Protein AF-A0A913XL50-F1 (afdb_monomer)

Structure (mmCIF, N/CA/C/O backbone):
data_AF-A0A913XL50-F1
#
_entry.id   AF-A0A913XL50-F1
#
loop_
_atom_site.group_PDB
_atom_site.id
_atom_site.type_symbol
_atom_site.label_atom_id
_atom_site.label_alt_id
_atom_site.label_comp_id
_atom_site.label_asym_id
_atom_site.label_entity_id
_atom_site.label_seq_id
_atom_site.pdbx_PDB_ins_code
_atom_site.Cartn_x
_atom_site.Cartn_y
_atom_site.Cartn_z
_atom_site.occupancy
_atom_site.B_iso_or_equiv
_atom_site.auth_seq_id
_atom_site.auth_comp_id
_atom_site.auth_asym_id
_atom_site.auth_atom_id
_atom_site.pdbx_PDB_model_num
ATOM 1 N N . MET A 1 1 ? -7.122 -11.022 -22.711 1.00 57.81 1 MET A N 1
ATOM 2 C CA . MET A 1 1 ? -5.930 -10.175 -22.470 1.00 57.81 1 MET A CA 1
ATOM 3 C C . MET A 1 1 ? -5.141 -10.790 -21.329 1.00 57.81 1 MET A C 1
ATOM 5 O O . MET A 1 1 ? -5.767 -11.212 -20.364 1.00 57.81 1 MET A O 1
ATOM 9 N N . ALA A 1 2 ? -3.815 -10.882 -21.431 1.00 76.38 2 ALA A N 1
ATOM 10 C CA . ALA A 1 2 ? -2.997 -11.364 -20.319 1.00 76.38 2 ALA A CA 1
ATOM 11 C C . ALA A 1 2 ? -3.126 -10.401 -19.123 1.00 76.38 2 ALA A C 1
ATOM 13 O O . ALA A 1 2 ? -2.991 -9.186 -19.295 1.00 76.38 2 ALA A O 1
ATOM 14 N N . LYS A 1 3 ? -3.428 -10.925 -17.927 1.00 89.25 3 LYS A N 1
ATOM 15 C CA . LYS A 1 3 ? -3.369 -10.135 -16.689 1.00 89.25 3 LYS A CA 1
ATOM 16 C C . LYS A 1 3 ? -1.895 -9.898 -16.334 1.00 89.25 3 LYS A C 1
ATOM 18 O O . LYS A 1 3 ? -1.079 -10.806 -16.453 1.00 89.25 3 LYS A O 1
ATOM 23 N N . CYS A 1 4 ? -1.558 -8.692 -15.883 1.00 94.06 4 CYS A N 1
ATOM 24 C CA . CYS A 1 4 ? -0.271 -8.435 -15.240 1.00 94.06 4 CYS A CA 1
ATOM 25 C C . CYS A 1 4 ? -0.239 -9.093 -13.848 1.00 94.06 4 CYS A C 1
ATOM 27 O O . CYS A 1 4 ? -1.295 -9.360 -13.270 1.00 94.06 4 CYS A O 1
ATOM 29 N N . GLY A 1 5 ? 0.949 -9.322 -13.287 1.00 94.25 5 GLY A N 1
ATOM 30 C CA . GLY A 1 5 ? 1.114 -10.003 -11.999 1.00 94.25 5 GLY A CA 1
ATOM 31 C C . GLY A 1 5 ? 0.387 -9.296 -10.853 1.00 94.25 5 GLY A C 1
ATOM 32 O O . GLY A 1 5 ? -0.286 -9.941 -10.057 1.00 94.25 5 GLY A O 1
ATOM 33 N N . ILE A 1 6 ? 0.399 -7.960 -10.831 1.00 95.31 6 ILE A N 1
ATOM 34 C CA . ILE A 1 6 ? -0.390 -7.188 -9.857 1.00 95.31 6 ILE A CA 1
ATOM 35 C C . ILE A 1 6 ? -1.894 -7.429 -10.020 1.00 95.31 6 ILE A C 1
ATOM 37 O O . ILE A 1 6 ? -2.586 -7.631 -9.029 1.00 95.31 6 ILE A O 1
ATOM 41 N N . GLY A 1 7 ? -2.403 -7.448 -11.253 1.00 95.12 7 GLY A N 1
ATOM 42 C CA . GLY A 1 7 ? -3.819 -7.709 -11.520 1.00 95.12 7 GLY A CA 1
ATOM 43 C C . GLY A 1 7 ? -4.268 -9.110 -11.094 1.00 95.12 7 GLY A C 1
ATOM 44 O O . GLY A 1 7 ? -5.440 -9.292 -10.777 1.00 95.12 7 GLY A O 1
ATOM 45 N N . VAL A 1 8 ? -3.348 -10.081 -11.060 1.00 94.75 8 VAL A N 1
ATOM 46 C CA . VAL A 1 8 ? -3.583 -11.404 -10.460 1.00 94.75 8 VAL A CA 1
ATOM 47 C C . VAL A 1 8 ? -3.627 -11.302 -8.932 1.00 94.75 8 VAL A C 1
ATOM 49 O O . VAL A 1 8 ? -4.569 -11.801 -8.331 1.00 94.75 8 VAL A O 1
ATOM 52 N N . ILE A 1 9 ? -2.665 -10.610 -8.312 1.00 93.69 9 ILE A N 1
ATOM 53 C CA . ILE A 1 9 ? -2.563 -10.467 -6.846 1.00 93.69 9 ILE A CA 1
ATOM 54 C C . ILE A 1 9 ? -3.781 -9.759 -6.243 1.00 93.69 9 ILE A C 1
ATOM 56 O O . ILE A 1 9 ? -4.324 -10.214 -5.242 1.00 93.69 9 ILE A O 1
ATOM 60 N N . VAL A 1 10 ? -4.204 -8.638 -6.833 1.00 93.56 10 VAL A N 1
ATOM 61 C CA . VAL A 1 10 ? -5.327 -7.836 -6.314 1.00 93.56 10 VAL A CA 1
ATOM 62 C C . VAL A 1 10 ? -6.675 -8.212 -6.935 1.00 93.56 10 VAL A C 1
ATOM 64 O O . VAL A 1 10 ? -7.662 -7.533 -6.679 1.00 93.56 10 VAL A O 1
ATOM 67 N N . ASP A 1 11 ? -6.691 -9.230 -7.796 1.00 94.25 11 ASP A N 1
ATOM 68 C CA . ASP A 1 11 ? -7.836 -9.695 -8.582 1.00 94.25 11 ASP A CA 1
ATOM 69 C C . ASP A 1 11 ? -8.670 -8.576 -9.235 1.00 94.25 11 ASP A C 1
ATOM 71 O O . ASP A 1 11 ? -9.879 -8.447 -9.055 1.00 94.25 11 ASP A O 1
ATOM 75 N N . THR A 1 12 ? -8.010 -7.728 -10.025 1.00 93.38 12 THR A N 1
ATOM 76 C CA . THR A 1 12 ? -8.687 -6.670 -10.792 1.00 93.38 12 THR A CA 1
ATOM 77 C C . THR A 1 12 ? -8.221 -6.635 -12.241 1.00 93.38 12 THR A C 1
ATOM 79 O O . THR A 1 12 ? -7.126 -7.079 -12.599 1.00 93.38 12 THR A O 1
ATOM 82 N N . GLU A 1 13 ? -9.071 -6.102 -13.114 1.00 93.31 13 GLU A N 1
ATOM 83 C CA . GLU A 1 13 ? -8.797 -6.042 -14.547 1.00 93.31 13 GLU A CA 1
ATOM 84 C C . GLU A 1 13 ? -7.653 -5.082 -14.880 1.00 93.31 13 GLU A C 1
ATOM 86 O O . GLU A 1 13 ? -7.570 -3.966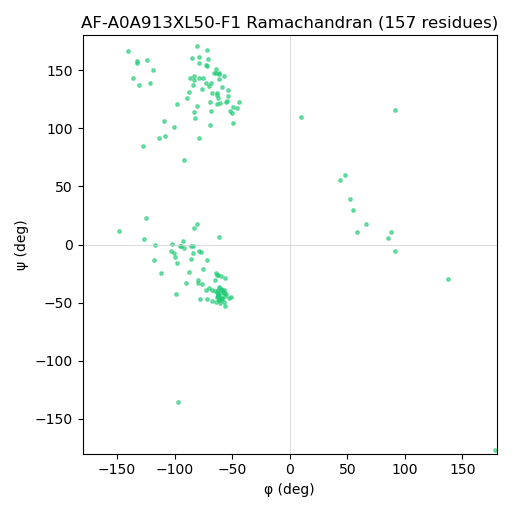 -14.355 1.00 93.31 13 GLU A O 1
ATOM 91 N N . CYS A 1 14 ? -6.793 -5.500 -15.808 1.00 92.81 14 CYS A N 1
ATOM 92 C CA . CYS A 1 14 ? -5.742 -4.653 -16.367 1.00 92.81 14 CYS A CA 1
ATOM 93 C C . CYS A 1 14 ? -6.324 -3.584 -17.299 1.00 92.81 14 CYS A C 1
ATOM 95 O O . CYS A 1 14 ? -7.488 -3.637 -17.688 1.00 92.81 14 CYS A O 1
ATOM 97 N N . GLY A 1 15 ? -5.510 -2.598 -17.666 1.00 87.62 15 GLY A N 1
ATOM 98 C CA . GLY A 1 15 ? -5.922 -1.585 -18.630 1.00 87.62 15 GLY A CA 1
ATOM 99 C C . GLY A 1 15 ? -4.858 -0.529 -18.880 1.00 87.62 15 GLY A C 1
ATOM 100 O O . GLY A 1 15 ? -3.752 -0.584 -18.332 1.00 87.62 15 GLY A O 1
ATOM 101 N N . ALA A 1 16 ? -5.227 0.448 -19.702 1.00 86.62 16 ALA A N 1
ATOM 102 C CA . ALA A 1 16 ? -4.441 1.653 -19.905 1.00 86.62 16 ALA A CA 1
ATOM 103 C C . ALA A 1 16 ? -4.510 2.564 -18.672 1.00 86.62 16 ALA A C 1
ATOM 105 O O . ALA A 1 16 ? -5.483 2.542 -17.913 1.00 86.62 16 ALA A O 1
ATOM 106 N N . SER A 1 17 ? -3.476 3.378 -18.481 1.00 83.69 17 SER A N 1
ATOM 107 C CA . SER A 1 17 ? -3.515 4.453 -17.498 1.00 83.69 17 SER A CA 1
ATOM 108 C C . SER A 1 17 ? -4.214 5.687 -18.083 1.00 83.69 17 SER A C 1
ATOM 110 O O . SER A 1 17 ? -4.071 6.000 -19.264 1.00 83.69 17 SER A O 1
ATOM 112 N N . ALA A 1 18 ? -4.948 6.408 -17.231 1.00 79.88 18 ALA A N 1
ATOM 113 C CA . ALA A 1 18 ? -5.547 7.704 -17.554 1.00 79.88 18 ALA A CA 1
ATOM 114 C C . ALA A 1 18 ? -4.538 8.875 -17.504 1.00 79.88 18 ALA A C 1
ATOM 116 O O . ALA A 1 18 ? -4.894 10.008 -17.819 1.00 79.88 18 ALA A O 1
ATOM 117 N N . HIS A 1 19 ? -3.300 8.616 -17.077 1.00 77.69 19 HIS A N 1
ATOM 118 C CA . HIS A 1 19 ? -2.236 9.604 -16.870 1.00 77.69 19 HIS A CA 1
ATOM 119 C C . HIS A 1 19 ? -1.017 9.391 -17.784 1.00 77.69 19 HIS A C 1
ATOM 121 O O . HIS A 1 19 ? -0.063 10.163 -17.722 1.00 77.69 19 HIS A O 1
ATOM 127 N N . THR A 1 20 ? -1.040 8.365 -18.637 1.00 64.69 20 THR A N 1
ATOM 128 C CA . THR A 1 20 ? 0.035 8.040 -19.580 1.00 64.69 20 THR A CA 1
ATOM 129 C C . THR A 1 20 ? 0.281 9.183 -20.573 1.00 64.69 20 THR A C 1
ATOM 131 O O . THR A 1 20 ? -0.595 9.549 -21.356 1.00 64.69 20 THR A O 1
ATOM 134 N N . SER A 1 21 ? 1.517 9.690 -20.597 1.00 55.47 21 SER A N 1
ATOM 135 C CA . SER A 1 21 ? 2.076 10.401 -21.758 1.00 55.47 21 SER A CA 1
ATOM 136 C C . SER A 1 21 ? 2.524 9.376 -22.813 1.00 55.47 21 SER A C 1
ATOM 138 O O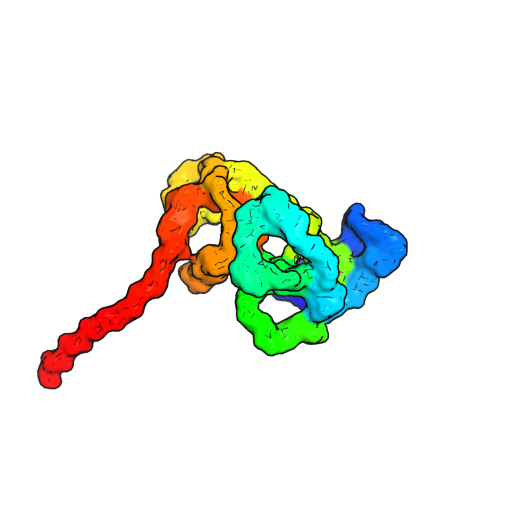 . SER A 1 21 ? 2.800 8.228 -22.462 1.00 55.47 21 SER A O 1
ATOM 140 N N . LYS A 1 22 ? 2.602 9.743 -24.104 1.00 46.75 22 LYS A N 1
ATOM 141 C CA . LYS A 1 22 ? 3.033 8.836 -25.196 1.00 46.75 22 LYS A CA 1
ATOM 142 C C . LYS A 1 22 ? 4.354 8.124 -24.827 1.00 46.75 22 LYS A C 1
ATOM 144 O O . LYS A 1 22 ? 5.402 8.754 -24.858 1.00 46.75 22 LYS A O 1
ATOM 149 N N . GLY A 1 23 ? 4.289 6.838 -24.463 1.00 50.88 23 GLY A N 1
ATOM 150 C CA . GLY A 1 23 ? 5.441 6.023 -24.035 1.00 50.88 23 GLY A CA 1
ATOM 151 C C . GLY A 1 23 ? 5.179 5.125 -22.814 1.00 50.88 23 GLY A C 1
ATOM 152 O O . GLY A 1 23 ? 5.699 4.017 -22.756 1.00 50.88 23 GLY A O 1
ATOM 153 N N . ASP A 1 24 ? 4.289 5.528 -21.900 1.00 56.91 24 ASP A N 1
ATOM 154 C CA . ASP A 1 24 ? 3.992 4.811 -20.637 1.00 56.91 24 ASP A CA 1
ATOM 155 C C . ASP A 1 24 ? 2.977 3.650 -20.785 1.00 56.91 24 ASP A C 1
ATOM 157 O O . ASP A 1 24 ? 2.415 3.170 -19.803 1.00 56.91 24 ASP A O 1
ATOM 161 N N . GLY A 1 25 ? 2.694 3.201 -22.013 1.00 65.38 25 GLY A N 1
ATOM 162 C CA . GLY A 1 25 ? 1.688 2.166 -22.304 1.00 65.38 25 GLY A CA 1
ATOM 163 C C . GLY A 1 25 ? 2.178 0.720 -22.152 1.00 65.38 25 GLY A C 1
ATOM 164 O O . GLY A 1 25 ? 1.378 -0.210 -22.261 1.00 65.38 25 GLY A O 1
ATOM 165 N N . LEU A 1 26 ? 3.478 0.518 -21.932 1.00 80.38 26 LEU A N 1
ATOM 166 C CA . LEU A 1 26 ? 4.090 -0.806 -21.872 1.00 80.38 26 LEU A CA 1
ATOM 167 C C . LEU A 1 26 ? 3.996 -1.400 -20.463 1.00 80.38 26 LEU A C 1
ATOM 169 O O . LEU A 1 26 ? 4.120 -0.702 -19.457 1.00 80.38 26 LEU A O 1
ATOM 173 N N . MET A 1 27 ? 3.787 -2.715 -20.398 1.00 88.94 27 MET A N 1
ATOM 174 C CA . MET A 1 27 ? 3.949 -3.456 -19.153 1.00 88.94 27 MET A CA 1
ATOM 175 C C . MET A 1 27 ? 5.436 -3.526 -18.793 1.00 88.94 27 MET A C 1
ATOM 177 O O . MET A 1 27 ? 6.269 -3.793 -19.657 1.00 88.94 27 MET A O 1
ATOM 181 N N . VAL A 1 28 ? 5.762 -3.306 -17.522 1.00 91.75 28 VAL A N 1
ATOM 182 C CA . VAL A 1 28 ? 7.143 -3.312 -17.013 1.00 91.75 28 VAL A CA 1
ATOM 183 C C . VAL A 1 28 ? 7.228 -4.149 -15.746 1.00 91.75 28 VAL A C 1
ATOM 185 O O . VAL A 1 28 ? 6.218 -4.348 -15.073 1.00 91.75 28 VAL A O 1
ATOM 188 N N . THR A 1 29 ? 8.413 -4.644 -15.394 1.00 94.44 29 THR A N 1
ATOM 189 C CA . THR A 1 29 ? 8.608 -5.278 -14.082 1.00 94.44 29 THR A CA 1
ATOM 190 C C . THR A 1 29 ? 8.628 -4.224 -12.980 1.00 94.44 29 THR A C 1
ATOM 192 O O . THR A 1 29 ? 8.971 -3.062 -13.221 1.00 94.44 29 THR A O 1
ATOM 195 N N . LEU A 1 30 ? 8.284 -4.609 -11.751 1.00 94.31 30 LEU A N 1
ATOM 196 C CA . LEU A 1 30 ? 8.313 -3.687 -10.612 1.00 94.31 30 LEU A CA 1
ATOM 197 C C . LEU A 1 30 ? 9.719 -3.151 -10.313 1.00 94.31 30 LEU A C 1
ATOM 199 O O . LEU A 1 30 ? 9.839 -2.034 -9.817 1.00 94.31 30 LEU A O 1
ATOM 203 N N . ALA A 1 31 ? 10.776 -3.884 -10.674 1.00 93.25 31 ALA A N 1
ATOM 204 C CA . ALA A 1 31 ? 12.156 -3.394 -10.627 1.00 93.25 31 ALA A CA 1
ATOM 205 C C . ALA A 1 31 ? 12.391 -2.147 -11.516 1.00 93.25 31 ALA A C 1
ATOM 207 O O . ALA A 1 31 ? 13.239 -1.306 -11.213 1.00 93.25 31 ALA A O 1
ATOM 208 N N . HIS A 1 32 ? 11.605 -1.976 -12.586 1.00 93.00 32 HIS A N 1
ATOM 209 C CA . HIS A 1 32 ? 11.658 -0.811 -13.481 1.00 93.00 32 HIS A CA 1
ATOM 210 C C . HIS A 1 32 ? 10.653 0.289 -13.098 1.00 93.00 32 HIS A C 1
ATOM 212 O O . HIS A 1 32 ? 10.617 1.358 -13.714 1.00 93.00 32 HIS A O 1
ATOM 218 N N . CYS A 1 33 ? 9.851 0.080 -12.052 1.00 93.25 33 CYS A N 1
ATOM 219 C CA . CYS A 1 33 ? 9.024 1.127 -11.466 1.00 93.25 33 CYS A CA 1
ATOM 220 C C . CYS A 1 33 ? 9.884 2.028 -10.570 1.00 93.25 33 CYS A C 1
ATOM 222 O O . CYS A 1 33 ? 10.071 1.751 -9.383 1.00 93.25 33 CYS A O 1
ATOM 224 N N . GLN A 1 34 ? 10.413 3.102 -11.161 1.00 92.81 34 GLN A N 1
ATOM 225 C CA . GLN A 1 34 ? 11.364 4.021 -10.523 1.00 92.81 34 GLN A CA 1
ATOM 226 C C . GLN A 1 34 ? 10.912 5.493 -10.535 1.00 92.81 34 GLN A C 1
ATOM 228 O O . GLN A 1 34 ? 11.744 6.393 -10.440 1.00 92.81 34 GLN A O 1
ATOM 233 N N . ARG A 1 35 ? 9.608 5.784 -10.663 1.00 93.81 35 ARG A N 1
ATOM 234 C CA . ARG A 1 35 ? 9.137 7.175 -10.512 1.00 93.81 35 ARG A CA 1
ATOM 235 C C . ARG A 1 35 ? 9.450 7.681 -9.104 1.00 93.81 35 ARG A C 1
ATOM 237 O O . ARG A 1 35 ? 9.309 6.926 -8.141 1.00 93.81 35 ARG A O 1
ATOM 244 N N . ASP A 1 36 ? 9.829 8.954 -8.977 1.00 95.06 36 ASP A N 1
ATOM 245 C CA . ASP A 1 36 ? 10.046 9.548 -7.655 1.00 95.06 36 ASP A CA 1
ATOM 246 C C . ASP A 1 36 ? 8.743 9.534 -6.846 1.00 95.06 36 ASP A C 1
ATOM 248 O O . ASP A 1 36 ? 7.696 10.023 -7.278 1.00 95.06 36 ASP A O 1
ATOM 252 N N . ILE A 1 37 ? 8.826 8.963 -5.648 1.00 95.88 37 ILE A N 1
ATOM 253 C CA . ILE A 1 37 ? 7.708 8.860 -4.711 1.00 95.88 37 ILE A CA 1
ATOM 254 C C . ILE A 1 37 ? 7.779 9.922 -3.613 1.00 95.88 37 ILE A C 1
ATOM 256 O O . ILE A 1 37 ? 6.836 10.039 -2.833 1.00 95.88 37 ILE A O 1
ATOM 260 N N . SER A 1 38 ? 8.865 10.694 -3.517 1.00 95.19 38 SER A N 1
ATOM 261 C CA . SER A 1 38 ? 9.137 11.566 -2.369 1.00 95.19 38 SER A CA 1
ATOM 262 C C . SER A 1 38 ? 8.047 12.617 -2.175 1.00 95.19 38 SER A C 1
ATOM 264 O O . SER A 1 38 ? 7.461 12.704 -1.091 1.00 95.19 38 SER A O 1
ATOM 266 N N . GLY A 1 39 ? 7.698 13.342 -3.243 1.00 94.25 39 GLY A N 1
ATOM 267 C CA . GLY A 1 39 ? 6.610 14.324 -3.207 1.00 94.25 39 GLY A CA 1
ATOM 268 C C . GLY A 1 39 ? 5.253 13.694 -2.880 1.00 94.25 39 GLY A C 1
ATOM 269 O O . GLY A 1 39 ? 4.466 14.263 -2.122 1.00 94.25 39 GLY A O 1
ATOM 270 N N . HIS A 1 40 ? 4.998 12.479 -3.376 1.00 94.00 40 HIS A N 1
ATOM 271 C CA . HIS A 1 40 ? 3.754 11.753 -3.112 1.00 94.00 40 HIS A CA 1
ATOM 272 C C . HIS A 1 40 ? 3.623 11.327 -1.648 1.00 94.00 40 HIS A C 1
ATOM 274 O O . HIS A 1 40 ? 2.597 11.566 -1.008 1.00 94.00 40 HIS A O 1
ATOM 280 N N . LEU A 1 41 ? 4.676 10.725 -1.088 1.00 93.38 41 LEU A N 1
ATOM 281 C CA . LEU A 1 41 ? 4.698 10.311 0.314 1.00 93.38 41 LEU A CA 1
ATOM 282 C C . LEU A 1 41 ? 4.565 11.519 1.249 1.00 93.38 41 LEU A C 1
ATOM 284 O O . LEU A 1 41 ? 3.823 11.441 2.230 1.00 93.38 41 LEU A O 1
ATOM 288 N N . GLN A 1 42 ? 5.210 12.644 0.919 1.00 92.44 42 GLN A N 1
ATOM 289 C CA . GLN A 1 42 ? 5.080 13.893 1.670 1.00 92.44 42 GLN A CA 1
ATOM 290 C C . GLN A 1 42 ? 3.650 14.443 1.615 1.00 92.44 42 GLN A C 1
ATOM 292 O O . GLN A 1 42 ? 3.072 14.739 2.664 1.00 92.44 42 GLN A O 1
ATOM 297 N N . LEU A 1 43 ? 3.056 14.535 0.420 1.00 90.62 43 LEU A N 1
ATOM 298 C CA . LEU A 1 43 ? 1.678 14.999 0.232 1.00 90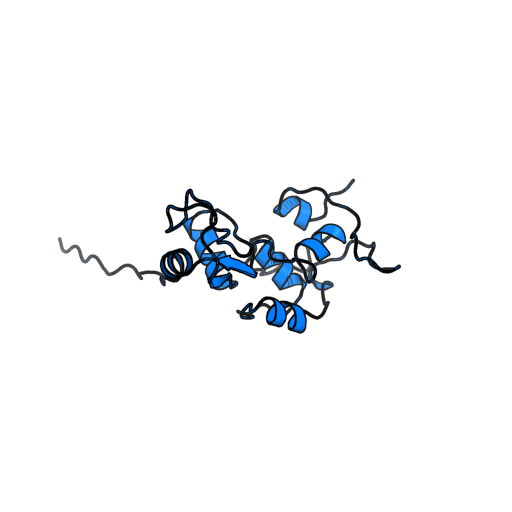.62 43 LEU A CA 1
ATOM 299 C C . LEU A 1 43 ? 0.691 14.151 1.043 1.00 90.62 43 LEU A C 1
ATOM 301 O O . LEU A 1 43 ? -0.217 14.676 1.690 1.00 90.62 43 LEU A O 1
ATOM 305 N N . MET A 1 44 ? 0.899 12.836 1.044 1.00 89.69 44 MET A N 1
ATOM 306 C CA . MET A 1 44 ? 0.062 11.880 1.762 1.00 89.69 44 MET A CA 1
ATOM 307 C C . MET A 1 44 ? 0.450 11.711 3.235 1.00 89.69 44 MET A C 1
ATOM 309 O O . MET A 1 44 ? -0.221 10.966 3.945 1.00 89.69 44 MET A O 1
ATOM 313 N N . LYS A 1 45 ? 1.493 12.394 3.724 1.00 90.75 45 LYS A N 1
ATOM 314 C CA . LYS A 1 45 ? 2.008 12.285 5.102 1.00 90.75 45 LYS A CA 1
ATOM 315 C C . LYS A 1 45 ? 2.298 10.836 5.520 1.00 90.75 45 LYS A C 1
ATOM 317 O O . LYS A 1 45 ? 2.011 10.437 6.650 1.00 90.75 45 LYS A O 1
ATOM 322 N N . ILE A 1 46 ? 2.829 10.044 4.594 1.00 90.88 46 ILE A N 1
ATOM 323 C CA . ILE A 1 46 ? 3.205 8.646 4.813 1.00 90.88 46 ILE A CA 1
ATOM 324 C C . ILE A 1 46 ? 4.656 8.620 5.299 1.00 90.88 46 ILE A C 1
ATOM 326 O O . ILE A 1 46 ? 5.541 9.168 4.644 1.00 90.88 46 ILE A O 1
ATOM 330 N N . ASN A 1 47 ? 4.914 7.973 6.438 1.00 86.06 47 ASN A N 1
ATOM 331 C CA . ASN A 1 47 ? 6.286 7.651 6.831 1.00 86.06 47 ASN A CA 1
ATOM 332 C C . ASN A 1 47 ? 6.838 6.606 5.851 1.00 86.06 47 ASN A C 1
ATOM 334 O O . ASN A 1 47 ? 6.166 5.604 5.608 1.00 86.06 47 ASN A O 1
ATOM 338 N N . LYS A 1 48 ? 8.043 6.839 5.309 1.00 81.88 48 LYS A N 1
ATOM 339 C CA . LYS A 1 48 ? 8.689 5.927 4.359 1.00 81.88 48 LYS A CA 1
ATOM 340 C C . LYS A 1 48 ? 8.719 4.493 4.889 1.00 81.88 48 LYS A C 1
ATOM 342 O O . LYS A 1 48 ? 8.383 3.597 4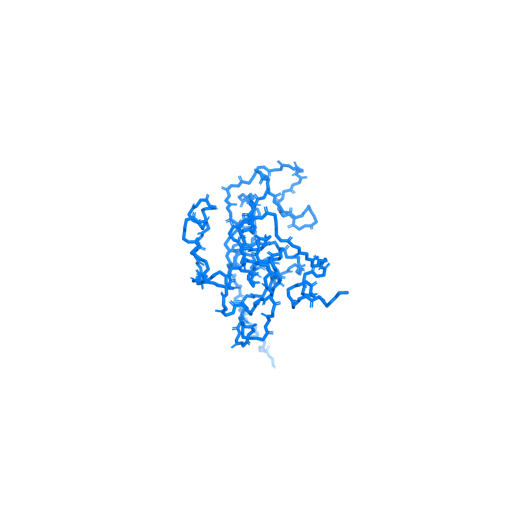.131 1.00 81.88 48 LYS A O 1
ATOM 347 N N . GLY A 1 49 ? 9.074 4.261 6.158 1.00 81.44 49 GLY A N 1
ATOM 348 C CA . GLY A 1 49 ? 8.981 2.917 6.758 1.00 81.44 49 GLY A CA 1
ATOM 349 C C . GLY A 1 49 ? 9.726 1.816 5.980 1.00 81.44 49 GLY A C 1
ATOM 350 O O . GLY A 1 49 ? 9.287 0.668 5.920 1.00 81.44 49 GLY A O 1
ATOM 351 N N . GLY A 1 50 ? 10.813 2.172 5.285 1.00 84.50 50 GLY A N 1
ATOM 352 C CA . GLY A 1 50 ? 11.541 1.266 4.383 1.00 84.50 50 GLY A CA 1
ATOM 353 C C . GLY A 1 50 ? 11.005 1.173 2.945 1.00 84.50 50 GLY A C 1
ATOM 354 O O . GLY A 1 50 ? 11.517 0.372 2.175 1.00 84.50 50 GLY A O 1
ATOM 355 N N . ILE A 1 51 ? 10.013 1.980 2.559 1.00 93.25 51 ILE A N 1
ATOM 356 C CA . ILE A 1 51 ? 9.584 2.163 1.165 1.00 93.25 51 ILE A CA 1
ATOM 357 C C . ILE A 1 51 ? 10.515 3.184 0.501 1.00 93.25 51 ILE A C 1
ATOM 359 O O . ILE A 1 51 ? 10.440 4.384 0.791 1.00 93.25 51 ILE A O 1
ATOM 363 N N . SER A 1 52 ? 11.371 2.710 -0.401 1.00 92.25 52 SER A N 1
ATOM 364 C CA . SER A 1 52 ? 12.380 3.521 -1.090 1.00 92.25 52 SER A CA 1
ATOM 365 C C . SER A 1 52 ? 12.085 3.692 -2.579 1.00 92.25 52 SER A C 1
ATOM 367 O O . SER A 1 52 ? 12.503 4.681 -3.175 1.00 92.25 52 SER A O 1
ATOM 369 N N . THR A 1 53 ? 11.341 2.761 -3.177 1.00 94.69 53 THR A N 1
ATOM 370 C CA . THR A 1 53 ? 11.044 2.735 -4.617 1.00 94.69 53 THR A CA 1
ATOM 371 C C . THR A 1 53 ? 9.543 2.719 -4.904 1.00 94.69 53 THR A C 1
ATOM 373 O O . THR A 1 53 ? 8.727 2.316 -4.071 1.00 94.69 53 THR A O 1
ATOM 376 N N . GLU A 1 54 ? 9.157 3.133 -6.112 1.00 96.00 54 GLU A N 1
ATOM 377 C CA . GLU A 1 54 ? 7.774 3.007 -6.583 1.00 96.00 54 GLU A CA 1
ATOM 378 C C . GLU A 1 54 ? 7.319 1.537 -6.590 1.00 96.00 54 GLU A C 1
ATOM 380 O O . GLU A 1 54 ? 6.207 1.251 -6.146 1.00 96.00 54 GLU A O 1
ATOM 385 N N . GLY A 1 55 ? 8.176 0.604 -7.021 1.00 95.56 55 GLY A N 1
ATOM 386 C CA . GLY A 1 55 ? 7.882 -0.832 -6.974 1.00 95.56 55 GLY A CA 1
ATOM 387 C C . GLY A 1 55 ? 7.536 -1.334 -5.565 1.00 95.56 55 GLY A C 1
ATOM 388 O O . GLY A 1 55 ? 6.542 -2.035 -5.385 1.00 95.56 55 GLY A O 1
ATOM 389 N N . GLU A 1 56 ? 8.288 -0.919 -4.541 1.00 95.31 56 GLU A N 1
ATOM 390 C CA . GLU A 1 56 ? 7.994 -1.260 -3.137 1.00 95.31 56 GLU A CA 1
ATOM 391 C C . GLU A 1 56 ? 6.678 -0.661 -2.647 1.00 95.31 56 GLU A C 1
ATOM 393 O O . GLU A 1 56 ? 5.924 -1.327 -1.934 1.00 95.31 56 GLU A O 1
ATOM 398 N N . LEU A 1 57 ? 6.379 0.581 -3.038 1.00 96.06 57 LEU A N 1
ATOM 399 C CA . LEU A 1 57 ? 5.115 1.224 -2.693 1.00 96.06 57 LEU A CA 1
ATOM 400 C C . LEU A 1 57 ? 3.924 0.459 -3.288 1.00 96.06 57 LEU A C 1
ATOM 402 O O . LEU A 1 57 ? 2.932 0.236 -2.589 1.00 96.06 57 LEU A O 1
ATOM 406 N N . ILE A 1 58 ? 4.036 0.038 -4.552 1.00 96.81 58 ILE A N 1
ATOM 407 C CA . ILE A 1 58 ? 3.022 -0.768 -5.242 1.00 96.81 58 ILE A CA 1
ATOM 408 C C . ILE A 1 58 ? 2.827 -2.106 -4.518 1.00 96.81 58 ILE A C 1
ATOM 410 O O . ILE A 1 58 ? 1.689 -2.464 -4.216 1.00 96.81 58 ILE A O 1
ATOM 414 N N . LEU A 1 59 ? 3.911 -2.812 -4.173 1.00 96.19 59 LEU A N 1
ATOM 415 C CA . LEU A 1 59 ? 3.844 -4.091 -3.453 1.00 96.19 59 LEU A CA 1
ATOM 416 C C . LEU A 1 59 ? 3.181 -3.954 -2.086 1.00 96.19 59 LEU A C 1
ATOM 418 O O . LEU A 1 59 ? 2.252 -4.701 -1.780 1.00 96.19 59 LEU A O 1
ATOM 422 N N . CYS A 1 60 ? 3.577 -2.952 -1.299 1.00 95.62 60 CYS A N 1
ATOM 423 C CA . CYS A 1 60 ? 2.982 -2.716 0.015 1.00 95.62 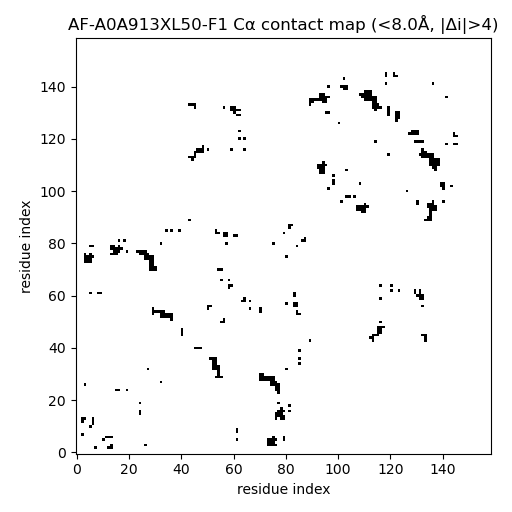60 CYS A CA 1
ATOM 424 C C . CYS A 1 60 ? 1.477 -2.432 -0.090 1.00 95.62 60 CYS A C 1
ATOM 426 O O . CYS A 1 60 ? 0.694 -2.881 0.744 1.00 95.62 60 CYS A O 1
ATOM 428 N N . ARG A 1 61 ? 1.042 -1.708 -1.128 1.00 96.06 61 ARG A N 1
ATOM 429 C CA . ARG A 1 61 ? -0.384 -1.446 -1.378 1.00 96.06 61 ARG A CA 1
ATOM 430 C C . ARG A 1 61 ? -1.141 -2.639 -1.950 1.00 96.06 61 ARG A C 1
ATOM 432 O O . ARG A 1 61 ? -2.355 -2.676 -1.793 1.00 96.06 61 ARG A O 1
ATOM 439 N N . ALA A 1 62 ? -0.444 -3.597 -2.553 1.00 95.88 62 ALA A N 1
ATOM 440 C CA . ALA A 1 62 ? -0.984 -4.891 -2.963 1.00 95.88 62 ALA A CA 1
ATOM 441 C C . ALA A 1 62 ? -0.962 -5.943 -1.831 1.00 95.88 62 ALA A C 1
ATOM 443 O O . ALA A 1 62 ? -1.416 -7.063 -2.037 1.00 95.88 62 ALA A O 1
ATOM 444 N N . GLY A 1 63 ? -0.450 -5.600 -0.641 1.00 94.94 63 GLY A N 1
ATOM 445 C CA . GLY A 1 63 ? -0.389 -6.499 0.519 1.00 94.94 63 GLY A CA 1
ATOM 446 C C . GLY A 1 63 ? 0.864 -7.375 0.599 1.00 94.94 63 GLY A C 1
ATOM 447 O O . GLY A 1 63 ? 0.931 -8.271 1.439 1.00 94.94 63 GLY A O 1
ATOM 448 N N . ILE A 1 64 ? 1.875 -7.109 -0.232 1.00 94.75 64 ILE A N 1
ATOM 449 C CA . ILE A 1 64 ? 3.168 -7.802 -0.218 1.00 94.75 64 ILE A CA 1
ATOM 450 C C . ILE A 1 64 ? 4.183 -6.915 0.510 1.00 94.75 64 ILE A C 1
ATOM 452 O O . ILE A 1 64 ? 4.700 -5.947 -0.044 1.00 94.75 64 ILE A O 1
ATOM 456 N N . PHE A 1 65 ? 4.461 -7.237 1.774 1.00 92.00 65 PHE A N 1
ATOM 457 C CA . PHE A 1 65 ? 5.296 -6.405 2.655 1.00 92.00 65 PHE A CA 1
ATOM 458 C C . PHE A 1 65 ? 6.762 -6.855 2.752 1.00 92.00 65 PHE A C 1
ATOM 460 O O . PHE A 1 65 ? 7.601 -6.076 3.211 1.00 92.00 65 PHE A O 1
ATOM 467 N N . GLU A 1 66 ? 7.071 -8.083 2.325 1.00 86.69 66 GLU A N 1
ATOM 468 C CA . GLU A 1 66 ? 8.399 -8.715 2.387 1.00 86.69 66 GLU A CA 1
ATOM 469 C C . GLU A 1 66 ? 8.786 -9.247 0.993 1.00 86.69 66 GLU A C 1
ATOM 471 O O . GLU A 1 66 ? 8.522 -10.403 0.664 1.00 86.69 66 GLU A O 1
ATOM 476 N N . PRO A 1 67 ? 9.352 -8.394 0.121 1.00 70.50 67 PRO A N 1
ATOM 477 C CA . PRO A 1 67 ? 9.605 -8.733 -1.275 1.00 70.50 67 PRO A CA 1
ATOM 478 C C . PRO A 1 67 ? 11.008 -9.325 -1.467 1.00 70.50 67 PRO A C 1
ATOM 480 O O . PRO A 1 67 ? 11.894 -8.652 -1.983 1.00 70.50 67 PRO A O 1
ATOM 483 N N . ALA A 1 68 ? 11.237 -10.565 -1.025 1.00 62.28 68 ALA A N 1
ATOM 484 C CA . ALA A 1 68 ? 12.571 -11.179 -1.089 1.00 62.28 68 ALA A CA 1
ATOM 485 C C . ALA A 1 68 ? 13.091 -11.408 -2.530 1.00 62.28 68 ALA A C 1
ATOM 487 O O . ALA A 1 68 ? 14.293 -11.319 -2.750 1.00 62.28 68 ALA A O 1
ATOM 488 N N . ALA A 1 69 ? 12.205 -11.656 -3.505 1.00 64.50 69 ALA A N 1
ATOM 489 C CA . ALA A 1 69 ? 12.558 -11.860 -4.924 1.00 64.50 69 ALA A CA 1
ATOM 490 C C . ALA A 1 69 ? 11.471 -11.369 -5.910 1.00 64.50 69 ALA A C 1
ATOM 492 O O . ALA A 1 69 ? 11.476 -11.681 -7.094 1.00 64.50 69 ALA A O 1
ATOM 493 N N . THR A 1 70 ? 10.475 -10.624 -5.424 1.00 75.56 70 THR A N 1
ATOM 494 C CA . THR A 1 70 ? 9.219 -10.423 -6.163 1.00 75.56 70 THR A CA 1
ATOM 495 C C . THR A 1 70 ? 9.259 -9.277 -7.178 1.00 75.56 70 THR A C 1
ATOM 497 O O . THR A 1 70 ? 8.343 -9.149 -7.991 1.00 75.56 70 THR A O 1
ATOM 500 N N . LYS A 1 71 ? 10.277 -8.407 -7.150 1.00 80.25 71 LYS A N 1
ATOM 501 C CA . LYS A 1 71 ? 10.288 -7.175 -7.962 1.00 80.25 71 LYS A CA 1
ATOM 502 C C . LYS A 1 71 ? 10.684 -7.432 -9.417 1.00 80.25 71 LYS A C 1
ATOM 504 O O . LYS A 1 71 ? 10.189 -6.756 -10.319 1.00 80.25 71 LYS A O 1
ATOM 509 N N . GLU A 1 72 ? 11.553 -8.404 -9.639 1.00 85.94 72 GLU A N 1
ATOM 510 C CA . GLU A 1 72 ? 12.094 -8.779 -10.941 1.00 85.94 72 GLU A CA 1
ATOM 511 C C . GLU A 1 72 ? 11.095 -9.638 -11.731 1.00 85.94 72 GLU A C 1
ATOM 513 O O . GLU A 1 72 ? 11.027 -9.537 -12.954 1.00 85.94 72 GLU A O 1
ATOM 518 N N . GLU A 1 73 ? 10.276 -10.421 -11.027 1.00 88.00 73 GLU A N 1
ATOM 519 C CA . GLU A 1 73 ? 9.331 -11.384 -11.606 1.00 88.00 73 GLU A CA 1
ATOM 520 C C . GLU A 1 73 ? 7.945 -10.781 -11.874 1.00 88.00 73 GLU A C 1
ATOM 522 O O . GLU A 1 73 ? 7.259 -11.154 -12.830 1.00 88.00 73 GLU A O 1
ATOM 527 N N . ILE A 1 74 ? 7.500 -9.835 -11.037 1.00 92.94 74 ILE A N 1
ATOM 528 C CA . ILE A 1 74 ? 6.153 -9.275 -11.154 1.00 92.94 74 ILE A CA 1
ATOM 529 C C . ILE A 1 74 ? 6.133 -8.169 -12.205 1.00 92.94 74 ILE A C 1
ATOM 531 O O . ILE A 1 74 ? 6.678 -7.077 -12.027 1.00 92.94 74 ILE A O 1
ATOM 535 N N . VAL A 1 75 ? 5.402 -8.440 -13.282 1.00 93.94 75 VAL A N 1
ATOM 536 C CA . VAL A 1 75 ? 5.049 -7.462 -14.311 1.00 93.94 75 VAL A CA 1
ATOM 537 C C . VAL A 1 75 ? 3.803 -6.678 -13.890 1.00 93.94 75 VAL A C 1
ATOM 539 O O . VAL A 1 75 ? 2.819 -7.256 -13.426 1.00 93.94 75 VAL A O 1
ATOM 542 N N . VAL A 1 76 ? 3.808 -5.362 -14.093 1.00 94.38 76 VAL A N 1
ATOM 543 C CA . VAL A 1 76 ? 2.691 -4.456 -13.808 1.00 94.38 76 VAL A CA 1
ATOM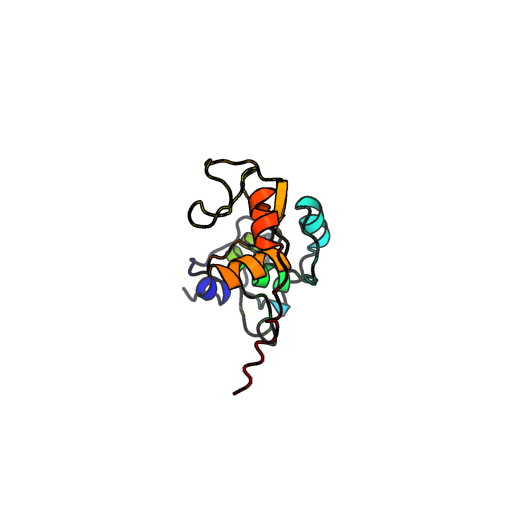 544 C C . VAL A 1 76 ? 2.259 -3.708 -15.069 1.00 94.38 76 VAL A C 1
ATOM 546 O O . VAL A 1 76 ? 3.082 -3.271 -15.874 1.00 94.38 76 VAL A O 1
ATOM 549 N N . CYS A 1 77 ? 0.945 -3.567 -15.259 1.00 93.75 77 CYS A N 1
ATOM 550 C CA . CYS A 1 77 ? 0.387 -2.765 -16.345 1.00 93.75 77 CYS A CA 1
ATOM 551 C C . CYS A 1 77 ? 0.281 -1.277 -15.961 1.00 93.75 77 CYS A C 1
ATOM 553 O O . CYS A 1 77 ? 0.229 -0.961 -14.768 1.00 93.75 77 CYS A O 1
ATOM 555 N N . PRO A 1 78 ? 0.170 -0.356 -16.937 1.00 92.00 78 PRO A N 1
ATOM 556 C CA . PRO A 1 78 ? 0.094 1.081 -16.663 1.00 92.00 78 PRO A CA 1
ATOM 557 C C . PRO A 1 78 ? -1.033 1.464 -15.695 1.00 92.00 78 PRO A C 1
ATOM 559 O O . PRO A 1 78 ? -0.809 2.231 -14.760 1.00 92.00 78 PRO A O 1
ATOM 562 N N . LYS A 1 79 ? -2.232 0.877 -15.850 1.00 92.44 79 LYS A N 1
ATOM 563 C CA . LYS A 1 79 ? -3.368 1.109 -14.941 1.00 92.44 79 LYS A CA 1
ATOM 564 C C . LYS A 1 79 ? -3.016 0.791 -13.489 1.00 92.44 79 LYS A C 1
ATOM 566 O O . LYS A 1 79 ? -3.207 1.633 -12.617 1.00 92.44 79 LYS A O 1
ATOM 571 N N . HIS A 1 80 ? -2.501 -0.408 -13.220 1.00 94.19 80 HIS A N 1
ATOM 572 C CA . HIS A 1 80 ? -2.178 -0.843 -11.858 1.00 94.19 80 HIS A CA 1
ATOM 573 C C . HIS A 1 80 ? -0.982 -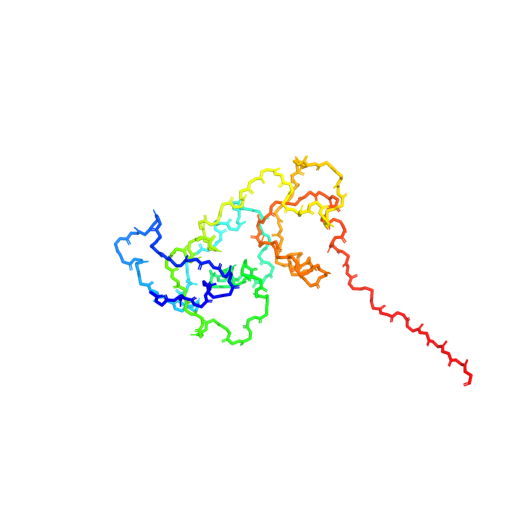0.098 -11.274 1.00 94.19 80 HIS A C 1
ATOM 575 O O . HIS A 1 80 ? -1.004 0.245 -10.092 1.00 94.19 80 HIS A O 1
ATOM 581 N N . ARG A 1 81 ? 0.025 0.200 -12.103 1.00 94.44 81 ARG A N 1
ATOM 582 C CA . ARG A 1 81 ? 1.182 1.009 -11.709 1.00 94.44 81 ARG A CA 1
ATOM 583 C C . ARG A 1 81 ? 0.733 2.372 -11.190 1.00 94.44 81 ARG A C 1
ATOM 585 O O . ARG A 1 81 ? 1.240 2.843 -10.180 1.00 94.44 81 ARG A O 1
ATOM 592 N N . ASP A 1 82 ? -0.252 2.985 -11.836 1.00 92.44 82 ASP A N 1
ATOM 593 C CA . ASP A 1 82 ? -0.783 4.279 -11.415 1.00 92.44 82 ASP A CA 1
ATOM 594 C C . ASP A 1 82 ? -1.721 4.177 -10.222 1.00 92.44 82 ASP A C 1
ATOM 596 O O . ASP A 1 82 ? -1.555 4.916 -9.249 1.00 92.44 82 ASP A O 1
ATOM 600 N N . GLN A 1 83 ? -2.659 3.231 -10.264 1.00 92.38 83 GLN A N 1
ATOM 601 C CA . GLN A 1 83 ? -3.626 3.028 -9.189 1.00 92.38 83 GLN A CA 1
ATOM 602 C C . GLN A 1 83 ? -2.945 2.732 -7.856 1.00 92.38 83 GLN A C 1
ATOM 604 O O . GLN A 1 83 ? -3.394 3.254 -6.841 1.00 92.38 83 GLN A O 1
ATOM 609 N N . LEU A 1 84 ? -1.858 1.952 -7.855 1.00 95.00 84 LEU A N 1
ATOM 610 C CA . LEU A 1 84 ? -1.112 1.581 -6.650 1.00 95.00 84 LEU A CA 1
ATOM 611 C C . LEU A 1 84 ? 0.160 2.416 -6.434 1.00 95.00 84 LEU A C 1
ATOM 613 O O . LEU A 1 84 ? 0.731 2.374 -5.347 1.00 95.00 84 LEU A O 1
ATOM 617 N N . GLY A 1 85 ? 0.593 3.215 -7.408 1.00 94.88 85 GLY A N 1
ATOM 618 C CA . GLY A 1 85 ? 1.780 4.069 -7.325 1.00 94.88 85 GLY A CA 1
ATOM 619 C C . GLY A 1 85 ? 1.468 5.520 -6.942 1.00 94.88 85 GLY A C 1
ATOM 620 O O . GLY A 1 85 ? 0.708 5.812 -6.015 1.00 94.88 85 GLY A O 1
ATOM 621 N N . ILE A 1 86 ? 2.084 6.470 -7.643 1.00 92.88 86 ILE A N 1
ATOM 622 C CA . ILE A 1 86 ? 2.022 7.906 -7.307 1.00 92.88 86 ILE A CA 1
ATOM 623 C C . ILE A 1 86 ? 0.663 8.568 -7.595 1.00 92.88 86 ILE A C 1
ATOM 625 O O . ILE A 1 86 ? 0.389 9.675 -7.125 1.00 92.88 86 ILE A O 1
ATOM 629 N N . TYR A 1 87 ? -0.218 7.896 -8.340 1.00 91.88 87 TYR A N 1
ATOM 630 C CA . TYR A 1 87 ? -1.572 8.381 -8.615 1.00 91.88 87 TYR A CA 1
ATOM 631 C C . TYR A 1 87 ? -2.622 7.825 -7.654 1.00 91.88 87 TYR A C 1
ATOM 633 O O . TYR A 1 87 ? -3.771 8.262 -7.694 1.00 91.88 87 TYR A O 1
ATOM 641 N N . TRP A 1 88 ? -2.239 6.958 -6.712 1.00 90.69 88 TRP A N 1
ATOM 642 C CA . TRP A 1 88 ? -3.090 6.616 -5.576 1.00 90.69 88 TRP A CA 1
ATOM 643 C C . TRP A 1 88 ? -3.488 7.897 -4.838 1.00 90.69 88 TRP A C 1
ATOM 645 O O . TRP A 1 88 ? -2.624 8.639 -4.378 1.00 90.69 88 TRP A O 1
ATOM 655 N N . ARG A 1 89 ? -4.783 8.172 -4.685 1.00 80.50 89 ARG A N 1
ATOM 656 C CA . ARG A 1 89 ? -5.248 9.399 -4.011 1.00 80.50 89 ARG A CA 1
ATOM 657 C C . ARG A 1 89 ? -5.724 9.203 -2.581 1.00 80.50 89 ARG A C 1
ATOM 659 O O . ARG A 1 89 ? -6.106 10.196 -1.980 1.00 80.50 89 ARG A O 1
ATOM 666 N N . GLY A 1 90 ? -5.681 7.978 -2.043 1.00 69.06 90 GLY A N 1
ATOM 667 C CA . GLY A 1 90 ? -6.062 7.705 -0.649 1.00 69.06 90 GLY A CA 1
ATOM 668 C C . GLY A 1 90 ? -7.391 8.368 -0.340 1.00 69.06 90 GLY A C 1
ATOM 669 O O . GLY A 1 90 ? -7.457 9.313 0.439 1.00 69.06 90 GLY A O 1
ATOM 670 N N . GLN A 1 91 ? -8.411 7.975 -1.100 1.00 60.94 91 GLN A N 1
ATOM 671 C CA . GLN A 1 91 ? -9.701 8.638 -1.044 1.00 60.94 91 GLN A CA 1
ATOM 672 C C . GLN A 1 91 ? -10.277 8.504 0.373 1.00 60.94 91 GLN A C 1
ATOM 674 O O . GLN A 1 91 ? -10.087 7.488 1.033 1.00 60.94 91 GLN A O 1
ATOM 679 N N . TYR A 1 92 ? -11.010 9.540 0.782 1.00 65.25 92 TYR A N 1
ATOM 680 C CA . TYR A 1 92 ? -11.810 9.671 2.005 1.00 65.25 92 TYR A CA 1
ATOM 681 C C . TYR A 1 92 ? -11.090 10.269 3.228 1.00 65.25 92 TYR A C 1
ATOM 683 O O . TYR A 1 92 ? -10.218 9.681 3.855 1.00 65.25 92 TYR A O 1
ATOM 691 N N . LYS A 1 93 ? -11.579 11.447 3.656 1.00 81.88 93 LYS A N 1
ATOM 692 C CA . LYS A 1 93 ? -11.278 12.117 4.945 1.00 81.88 93 LYS A CA 1
ATOM 693 C C . LYS A 1 93 ? -11.701 11.281 6.176 1.00 81.88 93 LYS A C 1
ATOM 695 O O . LYS A 1 93 ? -11.701 11.782 7.301 1.00 81.88 93 LYS A O 1
ATOM 700 N N . GLN A 1 94 ? -12.137 10.045 5.960 1.00 92.69 94 GLN A N 1
ATOM 701 C CA . GLN A 1 94 ? -12.785 9.153 6.910 1.00 92.69 94 GLN A CA 1
ATOM 702 C C . GLN A 1 94 ? -11.931 7.899 7.086 1.00 92.69 94 GLN A C 1
ATOM 704 O O . GLN A 1 94 ? -11.242 7.482 6.164 1.00 92.69 94 GLN A O 1
ATOM 709 N N . CYS A 1 95 ? -12.001 7.295 8.267 1.00 94.94 95 CYS A N 1
ATOM 710 C CA . CYS A 1 95 ? -11.379 6.020 8.571 1.00 94.94 95 CYS A CA 1
ATOM 711 C C . CYS A 1 95 ? -11.827 4.966 7.558 1.00 94.94 95 CYS A C 1
ATOM 713 O O . CYS A 1 95 ? -13.022 4.721 7.408 1.00 94.94 95 CYS A O 1
ATOM 715 N N . GLN A 1 96 ? -10.863 4.344 6.889 1.00 94.25 96 GLN A N 1
ATOM 716 C CA . GLN A 1 96 ? -11.117 3.318 5.882 1.00 94.25 96 GLN A CA 1
ATOM 717 C C . GLN A 1 96 ? -11.130 1.904 6.470 1.00 94.25 96 GLN A C 1
ATOM 719 O O . GLN A 1 96 ? -11.388 0.953 5.739 1.00 94.25 96 GLN A O 1
ATOM 724 N N . VAL A 1 97 ? -10.864 1.751 7.774 1.00 94.69 97 VAL A N 1
ATOM 725 C CA . VAL A 1 97 ? -10.960 0.461 8.472 1.00 94.69 97 VAL A CA 1
ATOM 726 C C . VAL A 1 97 ? -12.416 -0.016 8.424 1.00 94.69 97 VAL A C 1
ATOM 728 O O . VAL A 1 97 ? -13.290 0.710 8.908 1.00 94.69 97 VAL A O 1
ATOM 731 N N . PRO A 1 98 ? -12.702 -1.200 7.848 1.00 94.50 98 PRO A N 1
ATOM 732 C CA . PRO A 1 98 ? -14.062 -1.719 7.769 1.00 94.50 98 PRO A CA 1
ATOM 733 C C . PRO A 1 98 ? -14.707 -1.851 9.146 1.00 94.50 98 PRO A C 1
ATOM 735 O O . PRO A 1 98 ? -14.043 -2.210 10.116 1.00 94.50 98 PRO A O 1
ATOM 738 N N . SER A 1 99 ? -16.017 -1.607 9.224 1.00 93.38 99 SER A N 1
ATOM 739 C CA . SER A 1 99 ? -16.780 -1.634 10.481 1.00 93.38 99 SER A CA 1
ATOM 740 C C . SER A 1 99 ? -16.671 -2.962 11.234 1.00 93.38 99 SER A C 1
ATOM 742 O O . SER A 1 99 ? -16.720 -2.963 12.458 1.00 93.38 99 SER A O 1
ATOM 744 N N . THR A 1 100 ? -16.472 -4.071 10.519 1.00 94.44 100 THR A N 1
ATOM 745 C CA . THR A 1 100 ? -16.287 -5.416 11.086 1.00 94.44 100 THR A CA 1
ATOM 746 C C . THR A 1 100 ? -15.023 -5.555 11.931 1.00 94.44 100 THR A C 1
ATOM 748 O O . THR A 1 100 ? -14.969 -6.421 12.798 1.00 94.44 100 THR A O 1
ATOM 751 N N . ILE A 1 101 ? -14.014 -4.712 11.695 1.00 95.38 101 ILE A N 1
ATOM 752 C CA . ILE A 1 101 ? -12.724 -4.738 12.398 1.00 95.38 101 ILE A CA 1
ATOM 753 C C . ILE A 1 101 ? -12.354 -3.372 13.005 1.00 95.38 101 ILE A C 1
ATOM 755 O O . ILE A 1 101 ? -11.273 -3.189 13.557 1.00 95.38 101 ILE A O 1
ATOM 759 N N . ALA A 1 102 ? -13.239 -2.380 12.919 1.00 95.88 102 ALA A N 1
ATOM 760 C CA . ALA A 1 102 ? -12.972 -1.035 13.401 1.00 95.88 102 ALA A CA 1
ATOM 761 C C . ALA A 1 102 ? -13.131 -0.914 14.925 1.00 95.88 102 ALA A C 1
ATOM 763 O O . ALA A 1 102 ? -14.082 -1.405 15.522 1.00 95.88 102 ALA A O 1
ATOM 764 N N . ALA A 1 103 ? -12.270 -0.108 15.549 1.00 95.00 103 ALA A N 1
ATOM 765 C CA . ALA A 1 103 ? -12.394 0.309 16.952 1.00 95.00 103 ALA A CA 1
ATOM 766 C C . ALA A 1 103 ? -13.402 1.467 17.160 1.00 95.00 103 ALA A C 1
ATOM 768 O O . ALA A 1 103 ? -13.337 2.210 18.145 1.00 95.00 103 ALA A O 1
ATOM 769 N N . HIS A 1 104 ? -14.290 1.708 16.194 1.00 93.69 104 HIS A N 1
ATOM 770 C CA . HIS A 1 104 ? -15.321 2.739 16.266 1.00 93.69 104 HIS A CA 1
ATOM 771 C C . HIS A 1 104 ? -16.661 2.198 15.775 1.00 93.69 104 HIS A C 1
ATOM 773 O O . HIS A 1 104 ? -16.725 1.460 14.802 1.00 93.69 104 HIS A O 1
ATOM 779 N N . SER A 1 105 ? -17.745 2.634 16.413 1.00 89.81 105 SER A N 1
ATOM 780 C CA . SER A 1 105 ? -19.107 2.206 16.077 1.00 89.81 105 SER A CA 1
ATOM 781 C C . SER A 1 105 ? -19.768 3.047 14.981 1.00 89.81 105 SER A C 1
ATOM 783 O O . SER A 1 105 ? -20.682 2.582 14.312 1.00 89.81 105 SER A O 1
ATOM 785 N N . LYS A 1 106 ? -19.322 4.295 14.779 1.00 88.62 106 LYS A N 1
ATOM 786 C CA . LYS A 1 106 ? -19.930 5.219 13.810 1.00 88.62 106 LYS A CA 1
ATOM 787 C C . LYS A 1 106 ? -19.319 5.060 12.422 1.00 88.62 106 LYS A C 1
ATOM 789 O O . LYS A 1 106 ? -18.095 5.128 12.269 1.00 88.62 106 LYS A O 1
ATOM 794 N N . THR A 1 107 ? -20.172 4.937 11.413 1.00 85.12 107 THR A N 1
ATOM 795 C CA . THR A 1 107 ? -19.784 5.091 10.008 1.00 85.12 107 THR A CA 1
ATOM 796 C C . THR A 1 107 ? -19.313 6.525 9.750 1.00 85.12 107 THR A C 1
ATOM 798 O O . THR A 1 107 ? -19.682 7.461 10.461 1.00 85.12 107 THR A O 1
ATOM 801 N N . GLY A 1 108 ? -18.412 6.703 8.783 1.00 86.62 108 GLY A N 1
ATOM 802 C CA . GLY A 1 108 ? -17.891 8.025 8.425 1.00 86.62 108 GLY A CA 1
ATOM 803 C C . GLY A 1 108 ? -17.034 8.714 9.494 1.00 86.62 108 GLY A C 1
ATOM 804 O O . GLY A 1 108 ? -16.813 9.923 9.419 1.00 86.62 108 GLY A O 1
ATOM 805 N N . THR A 1 109 ? -16.529 7.968 10.485 1.00 93.31 109 THR A N 1
ATOM 806 C CA . THR A 1 109 ? -15.597 8.497 11.493 1.00 93.31 109 THR A CA 1
ATOM 807 C C . THR A 1 109 ? -14.403 9.157 10.802 1.00 93.31 109 THR A C 1
ATOM 809 O O . THR A 1 109 ? -13.765 8.536 9.960 1.00 93.31 109 THR A O 1
ATOM 812 N N . LYS A 1 110 ? -14.073 10.404 11.158 1.00 92.81 110 LYS A N 1
ATOM 813 C CA . LYS A 1 110 ? -12.956 11.153 10.560 1.00 92.81 110 LYS A CA 1
ATOM 814 C C . LYS A 1 110 ? -11.621 10.421 10.758 1.00 92.81 110 LYS A C 1
ATOM 816 O O . LYS A 1 110 ? -11.317 9.952 11.857 1.00 92.81 110 LYS A O 1
ATOM 821 N N . GLY A 1 111 ? -10.814 10.360 9.704 1.00 91.75 111 GLY A N 1
ATOM 822 C CA . GLY A 1 111 ? -9.434 9.900 9.795 1.00 91.75 111 GLY A CA 1
ATOM 823 C C . GLY A 1 111 ? -8.519 10.955 10.424 1.00 91.75 111 GLY A C 1
ATOM 824 O O . GLY A 1 111 ? -8.694 12.156 10.221 1.00 91.75 111 GLY A O 1
ATOM 825 N N . ASP A 1 112 ? -7.548 10.503 11.213 1.00 89.75 112 ASP A N 1
ATOM 826 C CA . ASP A 1 112 ? -6.535 11.343 11.868 1.00 89.75 112 ASP A CA 1
ATOM 827 C C . ASP A 1 112 ? -5.218 11.335 11.077 1.00 89.75 112 ASP A C 1
ATOM 829 O O . ASP A 1 112 ? -4.592 12.375 10.877 1.00 89.75 112 ASP A O 1
ATOM 833 N N . ARG A 1 113 ? -4.797 10.161 10.587 1.00 90.62 113 ARG A N 1
ATOM 834 C CA . ARG A 1 113 ? -3.520 9.974 9.882 1.00 90.62 113 ARG A CA 1
ATOM 835 C C . ARG A 1 113 ? -3.648 9.019 8.707 1.00 90.62 113 ARG A C 1
ATOM 837 O O . ARG A 1 113 ? -4.630 8.292 8.592 1.00 90.62 113 ARG A O 1
ATOM 844 N N . SER A 1 114 ? -2.621 9.018 7.871 1.00 92.38 114 SER A N 1
ATOM 845 C CA . SER A 1 114 ? -2.422 8.020 6.825 1.00 92.38 114 SER A CA 1
ATOM 846 C C . SER A 1 114 ? -1.759 6.774 7.411 1.00 92.38 114 SER A C 1
ATOM 848 O O . SER A 1 114 ? -0.876 6.882 8.265 1.00 92.38 114 SER A O 1
ATOM 850 N N . LEU A 1 115 ? -2.176 5.596 6.954 1.00 93.12 115 LEU A N 1
ATOM 851 C CA . LEU A 1 115 ? -1.563 4.322 7.318 1.00 93.12 115 LEU A CA 1
ATOM 852 C C . LEU A 1 115 ? -0.112 4.254 6.836 1.00 93.12 115 LEU A C 1
ATOM 854 O O . LEU A 1 115 ? 0.162 4.501 5.659 1.00 93.12 115 LEU A O 1
ATOM 858 N N . SER A 1 116 ? 0.794 3.870 7.737 1.00 93.69 116 SER A N 1
ATOM 859 C CA . SER A 1 116 ? 2.165 3.487 7.391 1.00 93.69 116 SER A CA 1
ATOM 860 C C . SER A 1 116 ? 2.226 2.044 6.879 1.00 93.69 116 SER A C 1
ATOM 862 O O . SER A 1 116 ? 1.243 1.299 6.971 1.00 93.69 116 SER A O 1
ATOM 864 N N . ARG A 1 117 ? 3.392 1.641 6.360 1.00 94.56 117 ARG A N 1
ATOM 865 C CA . ARG A 1 117 ? 3.671 0.255 5.958 1.00 94.56 117 ARG A CA 1
ATOM 866 C C . ARG A 1 117 ? 3.473 -0.717 7.115 1.00 94.56 117 ARG A C 1
ATOM 868 O O . ARG A 1 117 ? 2.756 -1.697 6.963 1.00 94.56 117 ARG A O 1
ATOM 875 N N . GLU A 1 118 ? 4.064 -0.419 8.266 1.00 94.25 118 GLU A N 1
ATOM 876 C CA . GLU A 1 118 ? 4.075 -1.294 9.444 1.00 94.25 118 GLU A CA 1
ATOM 877 C C . GLU A 1 118 ? 2.657 -1.526 9.958 1.00 94.25 118 GLU A C 1
ATOM 879 O O . GLU A 1 118 ? 2.268 -2.649 10.264 1.00 94.25 118 GLU A O 1
ATOM 884 N N . LEU A 1 119 ? 1.853 -0.462 10.005 1.00 94.31 119 LEU A N 1
ATOM 885 C CA . LEU A 1 119 ? 0.484 -0.549 10.492 1.00 94.31 119 LEU A CA 1
ATOM 886 C C . LEU A 1 119 ? -0.433 -1.267 9.493 1.00 94.31 119 LEU A C 1
ATOM 888 O O . LEU A 1 119 ? -1.271 -2.066 9.900 1.00 94.31 119 LEU A O 1
ATOM 892 N N . SER A 1 120 ? -0.251 -1.024 8.191 1.00 95.38 120 SER A N 1
ATOM 893 C CA . SER A 1 120 ? -0.938 -1.768 7.127 1.00 95.38 120 SER A CA 1
ATOM 894 C C . SER A 1 120 ? -0.623 -3.268 7.212 1.00 95.38 120 SER A C 1
ATOM 896 O O . SER A 1 120 ? -1.539 -4.093 7.224 1.00 95.38 120 SER A O 1
ATOM 898 N N . GLN A 1 121 ? 0.655 -3.618 7.391 1.00 95.69 121 GLN A N 1
ATOM 899 C CA . GLN A 1 121 ? 1.112 -4.994 7.579 1.00 95.69 121 GLN A CA 1
ATOM 900 C C . GLN A 1 121 ? 0.530 -5.626 8.846 1.00 95.69 121 GLN A C 1
ATOM 902 O O . GLN A 1 121 ? 0.061 -6.760 8.798 1.00 95.69 121 GLN A O 1
ATOM 907 N N . ALA A 1 122 ? 0.516 -4.905 9.970 1.00 95.19 122 ALA A N 1
ATOM 908 C CA . ALA A 1 122 ? -0.042 -5.390 11.230 1.00 95.19 122 ALA A CA 1
ATOM 909 C C . ALA A 1 122 ? -1.547 -5.680 11.118 1.00 95.19 122 ALA A C 1
ATOM 911 O O . ALA A 1 122 ? -2.007 -6.746 11.539 1.00 95.19 122 ALA A O 1
ATOM 912 N N . ILE A 1 123 ? -2.312 -4.775 10.495 1.00 96.19 123 ILE A N 1
ATOM 913 C CA . ILE A 1 123 ? -3.743 -4.987 10.247 1.00 96.19 123 ILE A CA 1
ATOM 914 C C . ILE A 1 123 ? -3.943 -6.209 9.350 1.00 96.19 123 ILE A C 1
ATOM 916 O O . ILE A 1 123 ? -4.736 -7.087 9.694 1.00 96.19 123 ILE A O 1
ATOM 920 N N . PHE A 1 124 ? -3.199 -6.308 8.246 1.00 96.56 124 PHE A N 1
ATOM 921 C CA . PHE A 1 124 ? -3.318 -7.431 7.321 1.00 96.56 124 PHE A CA 1
ATOM 922 C C . PHE A 1 124 ? -2.953 -8.766 7.983 1.00 96.56 124 PHE A C 1
ATOM 924 O O . PHE A 1 124 ? -3.686 -9.742 7.848 1.00 96.56 124 PHE A O 1
ATOM 931 N N . ARG A 1 125 ? -1.879 -8.816 8.780 1.00 95.56 125 ARG A N 1
ATOM 932 C CA . ARG A 1 125 ? -1.481 -10.016 9.535 1.00 95.56 125 ARG A CA 1
ATOM 933 C C . ARG A 1 125 ? -2.569 -10.468 10.508 1.00 95.56 125 ARG A C 1
ATOM 935 O O . ARG A 1 125 ? -2.893 -11.655 10.517 1.00 95.56 125 ARG A O 1
ATOM 942 N N . ARG A 1 126 ? -3.145 -9.532 11.274 1.00 95.31 126 ARG A N 1
ATOM 943 C CA . ARG A 1 126 ? -4.136 -9.812 12.326 1.00 95.31 126 ARG A CA 1
ATOM 944 C C . ARG A 1 126 ? -5.535 -10.117 11.791 1.00 95.31 126 ARG A C 1
ATOM 946 O O . ARG A 1 126 ? -6.255 -10.890 12.407 1.00 95.31 126 ARG A O 1
ATOM 953 N N . THR A 1 127 ? -5.939 -9.488 10.689 1.00 96.38 127 THR A N 1
ATOM 954 C CA . THR A 1 127 ? -7.340 -9.509 10.221 1.00 96.38 127 THR A CA 1
ATOM 955 C C . THR A 1 127 ? -7.531 -10.151 8.855 1.00 96.38 127 THR A C 1
ATOM 957 O O . THR A 1 127 ? -8.665 -10.413 8.470 1.00 96.38 127 THR A O 1
ATOM 960 N N . LYS A 1 128 ? -6.445 -10.368 8.101 1.00 95.44 128 LYS A N 1
ATOM 961 C CA . LYS A 1 128 ? -6.459 -10.761 6.681 1.00 95.44 128 LYS A CA 1
ATOM 962 C C . LYS A 1 128 ? -7.183 -9.773 5.757 1.00 95.44 128 LYS A C 1
ATOM 964 O O . LYS A 1 128 ? -7.366 -10.057 4.579 1.00 95.44 128 LYS A O 1
ATOM 969 N N . VAL A 1 129 ? -7.524 -8.585 6.257 1.00 96.25 129 VAL A N 1
ATOM 970 C CA . VAL A 1 129 ? -8.095 -7.488 5.475 1.00 96.25 129 VAL A CA 1
ATOM 971 C C . VAL A 1 129 ? -6.982 -6.521 5.097 1.00 96.25 129 VAL A C 1
ATOM 973 O O . VAL A 1 129 ? -6.297 -5.970 5.962 1.00 96.25 129 VAL A O 1
ATOM 976 N N . LEU A 1 130 ? -6.790 -6.314 3.795 1.00 96.25 130 LEU A N 1
ATOM 977 C CA . LEU A 1 130 ? -5.793 -5.379 3.294 1.00 96.25 130 LEU A CA 1
ATOM 978 C C . LEU A 1 130 ? -6.333 -3.949 3.347 1.00 96.25 130 LEU A C 1
ATOM 980 O O . LEU A 1 130 ? -7.296 -3.603 2.668 1.00 96.25 130 LEU A O 1
ATOM 984 N N . LEU A 1 131 ? -5.651 -3.104 4.116 1.00 94.81 131 LEU A N 1
ATOM 985 C CA . LEU A 1 131 ? -5.785 -1.655 4.046 1.00 94.81 131 LEU A CA 1
ATOM 986 C C . LEU A 1 131 ? -4.512 -1.064 3.441 1.00 94.81 131 LEU A C 1
ATOM 988 O O . LEU A 1 131 ? -3.489 -1.030 4.130 1.00 94.81 131 LEU A O 1
ATOM 992 N N . PRO A 1 132 ? -4.536 -0.598 2.183 1.00 95.31 132 PRO A N 1
ATOM 993 C CA . PRO A 1 132 ? -3.324 -0.165 1.496 1.00 95.31 132 PRO A CA 1
ATOM 994 C C . PRO A 1 132 ? -2.630 1.017 2.182 1.00 95.31 132 PRO A C 1
ATOM 996 O O . PRO A 1 132 ? -3.277 1.900 2.757 1.00 95.31 132 PRO A O 1
ATOM 999 N N . VAL A 1 133 ? -1.300 1.063 2.088 1.00 95.06 133 VAL A N 1
ATOM 1000 C CA . VAL A 1 133 ? -0.479 2.160 2.627 1.00 95.06 133 VAL A CA 1
ATOM 1001 C C . VAL A 1 133 ? -0.962 3.516 2.104 1.00 95.06 133 VAL A C 1
ATOM 1003 O O . VAL A 1 133 ? -1.186 3.704 0.904 1.00 95.06 133 VAL A O 1
ATOM 1006 N N . GLY A 1 134 ? -1.104 4.481 3.011 1.00 93.75 134 GLY A N 1
ATOM 1007 C CA . GLY A 1 134 ? -1.669 5.797 2.716 1.00 93.75 134 GLY A CA 1
ATOM 1008 C C . GLY A 1 134 ? -3.180 5.918 2.914 1.00 93.75 134 GLY A C 1
ATOM 1009 O O . GLY A 1 134 ? -3.695 7.026 2.804 1.00 93.75 134 GLY A O 1
ATOM 1010 N N . SER A 1 135 ? -3.891 4.829 3.224 1.00 94.25 135 SER A N 1
ATOM 1011 C CA . SER A 1 135 ? -5.319 4.897 3.567 1.00 94.25 135 SER A CA 1
ATOM 1012 C C . SER A 1 135 ? -5.542 5.690 4.856 1.00 94.25 135 SER A C 1
ATOM 1014 O O . SER A 1 135 ? -4.709 5.659 5.764 1.00 94.25 135 SER A O 1
ATOM 1016 N N . SER A 1 136 ? -6.665 6.395 4.961 1.00 94.12 136 SER A N 1
ATOM 1017 C CA . SER A 1 136 ? -6.965 7.204 6.144 1.00 94.12 136 SER A CA 1
ATOM 1018 C C . SER A 1 136 ? -7.424 6.330 7.319 1.00 94.12 136 SER A C 1
ATOM 1020 O O . SER A 1 136 ? -8.273 5.454 7.163 1.00 94.12 136 SER A O 1
ATOM 1022 N N . ILE A 1 137 ? -6.886 6.565 8.518 1.00 94.00 137 ILE A N 1
ATOM 1023 C CA . ILE A 1 137 ? -7.217 5.824 9.742 1.00 94.00 137 ILE A CA 1
ATOM 1024 C C . ILE A 1 137 ? -7.526 6.780 10.898 1.00 94.00 137 ILE A C 1
ATOM 1026 O O . ILE A 1 137 ? -6.845 7.790 11.094 1.00 94.00 137 ILE A O 1
ATOM 1030 N N . CYS A 1 138 ? -8.567 6.489 11.684 1.00 95.12 138 CYS A N 1
ATOM 1031 C CA . CYS A 1 138 ? -8.873 7.266 12.886 1.00 95.12 138 CYS A CA 1
ATOM 1032 C C . CYS A 1 138 ? -7.962 6.884 14.058 1.00 95.12 138 CYS A C 1
ATOM 1034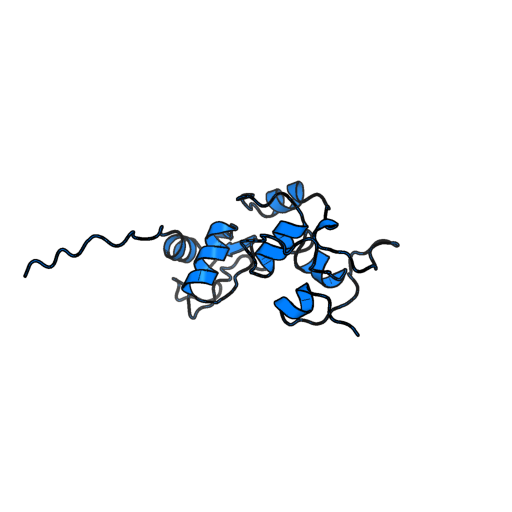 O O . CYS A 1 138 ? -7.385 5.795 14.104 1.00 95.12 138 CYS A O 1
ATOM 1036 N N . ARG A 1 139 ? -7.891 7.769 15.057 1.00 94.81 139 ARG A N 1
ATOM 1037 C CA . ARG A 1 139 ? -7.058 7.575 16.249 1.00 94.81 139 ARG A CA 1
ATOM 1038 C C . ARG A 1 139 ? -7.311 6.234 16.953 1.00 94.81 139 ARG A C 1
ATOM 1040 O O . ARG A 1 139 ? -6.348 5.527 17.218 1.00 94.81 139 ARG A O 1
ATOM 1047 N N . ARG A 1 140 ? -8.578 5.857 17.167 1.00 95.31 140 ARG A N 1
ATOM 1048 C CA . ARG A 1 140 ? -8.942 4.617 17.881 1.00 95.31 140 ARG A CA 1
ATOM 1049 C C . ARG A 1 140 ? -8.466 3.361 17.155 1.00 95.31 140 ARG A C 1
ATOM 1051 O O . ARG A 1 140 ? -7.909 2.468 17.777 1.00 95.31 140 ARG A O 1
ATOM 1058 N N . CYS A 1 141 ? -8.662 3.292 15.835 1.00 95.75 141 CYS A N 1
ATOM 1059 C CA . CYS A 1 141 ? -8.193 2.141 15.059 1.00 95.75 141 CYS A CA 1
ATOM 1060 C C . CYS A 1 141 ? -6.667 2.096 15.021 1.00 95.75 141 CYS A C 1
ATOM 1062 O O . CYS A 1 141 ? -6.084 1.027 15.147 1.00 95.75 141 CYS A O 1
ATOM 1064 N N . ARG A 1 142 ? -6.006 3.253 14.894 1.00 94.62 142 ARG A N 1
ATOM 1065 C CA . ARG A 1 142 ? -4.545 3.306 14.956 1.00 94.62 142 ARG A CA 1
ATOM 1066 C C . ARG A 1 142 ? -4.033 2.756 16.287 1.00 94.62 142 ARG A C 1
ATOM 1068 O O . ARG A 1 142 ? -3.120 1.949 16.269 1.00 94.62 142 ARG A O 1
ATOM 1075 N N . GLU A 1 143 ? -4.618 3.162 17.410 1.00 94.38 143 GLU A N 1
ATOM 1076 C CA . GLU A 1 143 ? -4.238 2.674 18.744 1.00 94.38 143 GLU A CA 1
ATOM 1077 C C . GLU A 1 143 ? -4.484 1.163 18.895 1.00 94.38 143 GLU A C 1
ATOM 1079 O O . GLU A 1 143 ? -3.607 0.459 19.387 1.00 94.38 143 GLU A O 1
ATOM 1084 N N . LEU A 1 144 ? -5.608 0.644 18.380 1.00 94.56 144 LEU A N 1
ATOM 1085 C CA . LEU A 1 144 ? -5.917 -0.794 18.385 1.00 94.56 144 LEU A CA 1
ATOM 1086 C C . LEU A 1 144 ? -4.840 -1.644 17.684 1.00 94.56 144 LEU A C 1
ATOM 1088 O O . LEU A 1 144 ? -4.539 -2.752 18.132 1.00 94.56 144 LEU A O 1
ATOM 1092 N N . TYR A 1 145 ? -4.292 -1.146 16.573 1.00 93.88 145 TYR A N 1
ATOM 1093 C CA . TYR A 1 145 ? -3.348 -1.888 15.729 1.00 93.88 145 TYR A CA 1
ATOM 1094 C C . TYR A 1 145 ? -1.883 -1.472 15.901 1.00 93.88 145 TYR A C 1
ATOM 1096 O O . TYR A 1 145 ? -1.007 -2.118 15.338 1.00 93.88 145 TYR A O 1
ATOM 1104 N N . ALA A 1 146 ? -1.597 -0.434 16.689 1.00 88.50 146 ALA A N 1
ATOM 1105 C CA . ALA A 1 146 ? -0.234 -0.010 17.014 1.00 88.50 146 ALA A CA 1
ATOM 1106 C C . ALA A 1 146 ? 0.448 -0.907 18.066 1.00 88.50 146 ALA A C 1
ATOM 1108 O O . ALA A 1 146 ? 1.624 -0.703 18.369 1.00 88.50 146 ALA A O 1
ATOM 1109 N 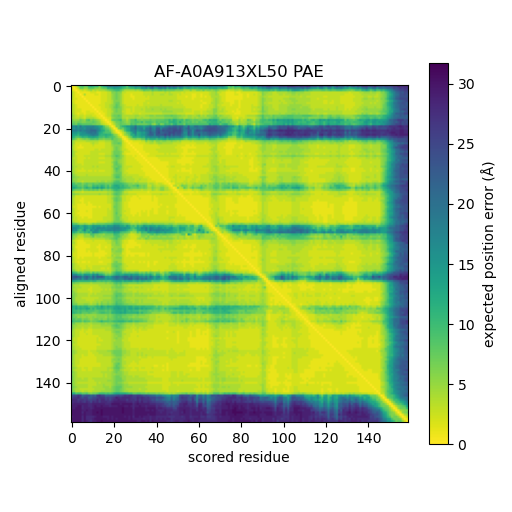N . CYS A 1 147 ? -0.279 -1.864 18.653 1.00 69.00 147 CYS A N 1
ATOM 1110 C CA . CYS A 1 147 ? 0.239 -2.723 19.711 1.00 69.00 147 CYS A CA 1
ATOM 1111 C C . CYS A 1 147 ? 1.307 -3.686 19.165 1.00 69.00 147 CYS A C 1
ATOM 1113 O O . CYS A 1 147 ? 1.055 -4.443 18.227 1.00 69.00 147 CYS A O 1
ATOM 1115 N N . LYS A 1 148 ? 2.499 -3.615 19.767 1.00 57.91 148 LYS A N 1
ATOM 1116 C CA . LYS A 1 148 ? 3.638 -4.507 19.535 1.00 57.91 148 LYS A CA 1
ATOM 1117 C C . LYS A 1 148 ? 3.274 -5.913 20.004 1.00 57.91 148 LYS A C 1
ATOM 1119 O O . LYS A 1 148 ? 2.516 -6.054 20.961 1.00 57.91 148 LYS A O 1
ATOM 1124 N N . GLU A 1 149 ? 3.810 -6.924 19.331 1.00 47.94 149 GLU A N 1
ATOM 1125 C CA . GLU A 1 149 ? 3.704 -8.321 19.750 1.00 47.94 149 GLU A CA 1
ATOM 1126 C C . GLU A 1 149 ? 3.967 -8.433 21.258 1.00 47.94 149 GLU A C 1
ATOM 1128 O O . GLU A 1 149 ? 5.009 -7.999 21.749 1.00 47.94 149 GLU A O 1
ATOM 1133 N N . GLN A 1 150 ? 3.001 -8.976 22.001 1.00 42.97 150 GLN A N 1
ATOM 1134 C CA . GLN A 1 150 ? 3.298 -9.533 23.311 1.00 42.97 150 GLN A CA 1
ATOM 1135 C C . GLN A 1 150 ? 4.122 -10.784 23.023 1.00 42.97 150 GLN A C 1
ATOM 1137 O O . GLN A 1 150 ? 3.590 -11.791 22.559 1.00 42.97 150 GLN A O 1
ATOM 1142 N N . THR A 1 151 ? 5.435 -10.690 23.224 1.00 45.06 151 THR A N 1
ATOM 1143 C CA . THR A 1 151 ? 6.281 -11.860 23.454 1.00 45.06 151 THR A CA 1
ATOM 1144 C C . THR A 1 151 ? 5.601 -12.690 24.532 1.00 45.06 151 THR A C 1
ATOM 1146 O O . THR A 1 151 ? 5.363 -12.172 25.625 1.00 45.06 151 THR A O 1
ATOM 1149 N N . GLY A 1 152 ? 5.225 -13.928 24.205 1.00 40.31 152 GLY A N 1
ATOM 1150 C CA . GLY A 1 152 ? 4.638 -14.849 25.169 1.00 40.31 152 GLY A CA 1
ATOM 1151 C C . GLY A 1 152 ? 5.533 -14.930 26.399 1.00 40.31 152 GLY A C 1
ATOM 1152 O O . GLY A 1 152 ? 6.682 -15.353 26.299 1.00 40.31 152 GLY A O 1
ATOM 1153 N N . SER A 1 153 ? 5.021 -14.472 27.538 1.00 39.41 153 SER A N 1
ATOM 1154 C CA . SER A 1 153 ? 5.609 -14.782 28.830 1.00 39.41 153 SER A CA 1
ATOM 1155 C C . SER A 1 153 ? 5.394 -16.270 29.082 1.00 39.41 153 SER A C 1
ATOM 1157 O O . SER A 1 153 ? 4.252 -16.724 29.153 1.00 39.41 153 SER A O 1
ATOM 1159 N N . GLU A 1 154 ? 6.503 -17.000 29.129 1.00 46.66 154 GLU A N 1
ATOM 1160 C CA . GLU A 1 154 ? 6.796 -18.092 30.058 1.00 46.66 154 GLU A CA 1
ATOM 1161 C C . GLU A 1 154 ? 5.596 -18.551 30.909 1.00 46.66 154 GLU A C 1
ATOM 1163 O O . GLU A 1 154 ? 5.141 -17.847 31.810 1.00 46.66 154 GLU A O 1
ATOM 1168 N N . MET A 1 155 ? 5.088 -19.752 30.626 1.00 40.75 155 MET A N 1
ATOM 1169 C CA . MET A 1 155 ? 4.411 -20.559 31.636 1.00 40.75 155 MET A CA 1
ATOM 1170 C C . MET A 1 155 ? 5.340 -21.719 31.966 1.00 40.75 155 MET A C 1
ATOM 1172 O O . MET A 1 155 ? 5.323 -22.753 31.299 1.00 40.75 155 MET A O 1
ATOM 1176 N N . ASP A 1 156 ? 6.154 -21.510 33.000 1.00 46.16 156 ASP A N 1
ATOM 1177 C CA . ASP A 1 156 ? 6.620 -22.586 33.862 1.00 46.16 156 ASP A CA 1
ATOM 1178 C C . ASP A 1 156 ? 5.403 -23.401 34.309 1.00 46.16 156 ASP A C 1
ATOM 1180 O O . ASP A 1 156 ? 4.558 -22.929 35.073 1.00 46.16 156 ASP A O 1
ATOM 1184 N N . HIS A 1 157 ? 5.326 -24.646 33.856 1.00 43.75 157 HIS A N 1
ATOM 1185 C CA . HIS A 1 157 ? 4.648 -25.681 34.614 1.00 43.75 157 HIS A CA 1
ATOM 1186 C C . HIS A 1 157 ? 5.695 -26.688 35.063 1.00 43.75 157 HIS A C 1
ATOM 1188 O O . HIS A 1 157 ? 6.021 -27.650 34.375 1.00 43.75 157 HIS A O 1
ATOM 1194 N N . VAL A 1 158 ? 6.203 -26.415 36.265 1.00 50.00 158 VAL A N 1
ATOM 1195 C CA . VAL A 1 158 ? 6.529 -27.442 37.249 1.00 50.00 158 VAL A CA 1
ATOM 1196 C C . VAL A 1 158 ? 5.359 -28.420 37.306 1.00 50.00 158 VAL A C 1
ATOM 1198 O O . VAL A 1 158 ? 4.254 -27.997 37.647 1.00 50.00 158 VAL A O 1
ATOM 1201 N N . LEU A 1 159 ? 5.613 -29.679 36.952 1.00 47.00 159 LEU A N 1
ATOM 1202 C CA . LEU A 1 159 ? 5.273 -30.889 37.712 1.00 47.00 159 LEU A CA 1
ATOM 1203 C C . LEU A 1 159 ? 6.140 -32.048 37.203 1.00 47.00 159 LEU A C 1
ATOM 1205 O O . LEU A 1 159 ? 6.121 -32.305 35.979 1.00 47.00 159 LEU A O 1
#

Organism: Exaiptasia diaphana (NCBI:txid2652724)

Solvent-accessible surface area (backbone atoms only — not comparable to full-atom values): 9252 Å² total; per-residue (Å²): 130,88,68,30,47,54,28,60,72,67,69,46,85,68,52,77,44,96,79,59,59,101,77,52,79,58,70,42,34,28,69,72,37,67,60,87,46,64,70,47,33,58,76,50,60,33,60,57,80,86,51,84,43,30,29,49,42,28,32,40,40,64,68,48,83,76,71,88,71,50,38,75,73,32,33,34,31,28,26,56,48,34,58,42,32,80,64,46,74,50,77,55,77,22,36,66,63,52,72,94,77,35,68,54,90,62,84,79,42,58,34,72,44,38,30,29,50,68,49,24,49,44,40,26,73,77,67,73,50,79,52,38,54,35,33,21,32,21,65,56,43,48,59,71,48,65,65,71,83,78,74,81,76,82,79,86,73,89,129

Secondary structure (DSSP, 8-state):
-PPPHHHHHTT------SS--TTTTS-EEGGG-----HHHHHHTT---TT--SHHHHHHHHTT----SSHHHH-EE-HHHHHHHTTT-----SB--S-TTT-S-SSTTPBP-EEPPHHHHHHHHHHHS----TT-EE-HHHHHHH--------------

Foldseek 3Di:
DDDFQLCVLQVHDADAAPPDDVPQQDKDFLVPQAPDCPVLCVVLVEDCQVVDGQSQQLCLQSLNLDCPPRRRPTIDGNHSSLCRGSVVPLDAQAAPPDCVLDLDNDPRHGFDHWAYSQLQNQCCVVPVDGDHGSHGHHPRRCVVRVDDDPPDDDDDDDD

pLDDT: mean 85.97, std 15.2, range [39.41, 96.81]

Sequence (159 aa):
MAKCGIGVIVDTECGASAHTSKGDGLMVTLAHCQRDISGHLQLMKINKGGISTEGELILCRAGIFEPAATKEEIVVCPKHRDQLGIYWRGQYKQCQVPSTIAAHSKTGTKGDRSLSRELSQAIFRRTKVLLPVGSSICRRCRELYACKEQTGSEMDHVL

Radius of gyration: 17.76 Å; Cα contacts (8 Å, |Δi|>4): 250; chains: 1; bounding box: 32×46×63 Å

Mean predicted aligned error: 7.36 Å